Protein AF-A0A2H8TXX4-F1 (afdb_monomer_lite)

Sequence (102 aa):
MNVYLKSIPYRLLIGIVIAFIVYFTPYFIDQDGKVSIFYYIIVLSSFLLHQLTMYSMFVAVMAFFARISDPLFGGTNMTLLNTLTNLGGAWANTAALWMTDF

pLDDT: mean 79.2, std 7.47, range [53.12, 90.94]

Secondary structure (DSSP, 8-state):
-HHHHHHHHHHHHHHHHHHHHHHHGGGS--TT----HHHHHHHHHHHHHHHHHHHHHHHHHHHHHHHHS-TTSHHHHHHHHHHHHHHHHHHHHHHHHHHHT-

Structure (mmCIF, N/CA/C/O backbone):
data_AF-A0A2H8TXX4-F1
#
_entry.id   AF-A0A2H8TXX4-F1
#
loop_
_atom_site.group_PDB
_atom_site.id
_atom_site.type_symbol
_atom_site.label_atom_id
_atom_site.label_alt_id
_atom_site.label_comp_id
_atom_site.label_asym_id
_atom_site.label_entity_id
_atom_site.label_seq_id
_atom_site.pdbx_PDB_ins_code
_atom_site.Cartn_x
_atom_site.Cartn_y
_atom_site.Cartn_z
_atom_site.occupancy
_atom_site.B_iso_or_equiv
_atom_site.auth_seq_id
_atom_site.auth_comp_id
_atom_site.auth_asym_id
_atom_site.auth_atom_id
_atom_site.pdbx_PDB_model_num
ATOM 1 N N . MET A 1 1 ? 2.747 -6.521 -14.081 1.00 61.97 1 MET A N 1
ATOM 2 C CA . MET A 1 1 ? 1.632 -5.577 -14.323 1.00 61.97 1 MET A CA 1
ATOM 3 C C . MET A 1 1 ? 0.252 -6.189 -14.071 1.00 61.97 1 MET A C 1
ATOM 5 O O . MET A 1 1 ? -0.425 -5.689 -13.191 1.00 61.97 1 MET A O 1
ATOM 9 N N . ASN A 1 2 ? -0.153 -7.290 -14.728 1.00 67.25 2 ASN A N 1
ATOM 10 C CA . ASN A 1 2 ? -1.458 -7.935 -14.451 1.00 67.25 2 ASN A CA 1
ATOM 11 C C . ASN A 1 2 ? -1.650 -8.335 -12.974 1.00 67.25 2 ASN A C 1
ATOM 13 O O . ASN A 1 2 ? -2.707 -8.096 -12.405 1.00 67.25 2 ASN A O 1
ATOM 17 N N . VAL A 1 3 ? -0.605 -8.869 -12.330 1.00 66.19 3 VAL A N 1
ATOM 18 C CA . VAL A 1 3 ? -0.622 -9.190 -10.889 1.00 66.19 3 VAL A CA 1
ATOM 19 C C . VAL A 1 3 ? -0.779 -7.929 -10.033 1.00 66.19 3 VAL A C 1
ATOM 21 O O . VAL A 1 3 ? -1.571 -7.915 -9.105 1.00 66.19 3 VAL A O 1
ATOM 24 N N . TYR A 1 4 ? -0.091 -6.842 -10.388 1.00 68.62 4 TYR A N 1
ATOM 25 C CA . TYR A 1 4 ? -0.176 -5.570 -9.668 1.00 68.62 4 TYR A CA 1
ATOM 26 C C . TYR A 1 4 ? -1.580 -4.957 -9.762 1.00 68.62 4 TYR A C 1
ATOM 28 O O . TYR A 1 4 ? -2.179 -4.648 -8.738 1.00 68.62 4 TYR A O 1
ATOM 36 N N . LEU A 1 5 ? -2.136 -4.862 -10.976 1.00 70.62 5 LEU A N 1
ATOM 37 C CA . LEU A 1 5 ? -3.486 -4.339 -11.213 1.00 70.62 5 LEU A CA 1
ATOM 38 C C . LEU A 1 5 ? -4.560 -5.190 -10.532 1.00 70.62 5 LEU A C 1
ATOM 40 O O . LEU A 1 5 ? -5.504 -4.642 -9.973 1.00 70.62 5 LEU A O 1
ATOM 44 N N . LYS A 1 6 ? -4.398 -6.518 -10.524 1.00 73.19 6 LYS A N 1
ATOM 45 C CA . LYS A 1 6 ? -5.322 -7.426 -9.838 1.00 73.19 6 LYS A CA 1
ATOM 46 C C . LYS A 1 6 ? -5.197 -7.340 -8.315 1.00 73.19 6 LYS A C 1
ATOM 48 O O . LYS A 1 6 ? -6.200 -7.527 -7.642 1.00 73.19 6 LYS A O 1
ATOM 53 N N . SER A 1 7 ? -4.030 -6.994 -7.769 1.00 70.62 7 SER A N 1
ATOM 54 C CA . SER A 1 7 ? -3.837 -6.800 -6.323 1.00 70.62 7 SER A CA 1
ATOM 55 C C . SER A 1 7 ? -4.364 -5.460 -5.789 1.00 70.62 7 SER A C 1
ATOM 57 O O . SER A 1 7 ? -4.669 -5.377 -4.603 1.00 70.62 7 SER A O 1
ATOM 59 N N . ILE A 1 8 ? -4.534 -4.425 -6.626 1.00 75.50 8 ILE A N 1
ATOM 60 C CA . ILE A 1 8 ? -5.125 -3.129 -6.218 1.00 75.50 8 ILE A CA 1
ATOM 61 C C . ILE A 1 8 ? -6.528 -3.280 -5.592 1.00 75.50 8 ILE A C 1
ATOM 63 O O . ILE A 1 8 ? -6.718 -2.792 -4.475 1.00 75.50 8 ILE A O 1
ATOM 67 N N . PRO A 1 9 ? -7.515 -3.945 -6.231 1.00 75.44 9 PRO A N 1
ATOM 68 C CA . PRO A 1 9 ? -8.843 -4.097 -5.640 1.00 75.44 9 PRO A CA 1
ATOM 69 C C . PRO A 1 9 ? -8.816 -4.953 -4.369 1.00 75.44 9 PRO A C 1
ATOM 71 O O . PRO A 1 9 ? -9.520 -4.634 -3.417 1.00 75.44 9 PRO A O 1
ATOM 74 N N . TYR A 1 10 ? -7.960 -5.980 -4.299 1.00 75.19 10 TYR A N 1
ATOM 75 C CA . TYR A 1 10 ? -7.786 -6.774 -3.076 1.00 75.19 10 TYR A CA 1
ATOM 76 C C . TYR A 1 10 ? -7.233 -5.936 -1.922 1.00 75.19 10 TYR A C 1
ATOM 78 O O . TYR A 1 10 ? -7.728 -6.036 -0.803 1.00 75.19 10 TYR A O 1
ATOM 86 N N . ARG A 1 11 ? -6.262 -5.058 -2.192 1.00 75.38 11 ARG A N 1
ATOM 87 C CA . ARG A 1 11 ? -5.720 -4.129 -1.195 1.00 75.38 11 ARG A CA 1
ATOM 88 C C . ARG A 1 11 ? -6.789 -3.175 -0.669 1.00 75.38 11 ARG A C 1
ATOM 90 O O . ARG A 1 11 ? -6.878 -2.977 0.539 1.00 75.38 11 ARG A O 1
ATOM 97 N N . LEU A 1 12 ? -7.595 -2.598 -1.561 1.00 79.25 12 LEU A N 1
ATOM 98 C CA . LEU A 1 12 ? -8.685 -1.694 -1.182 1.00 79.25 12 LEU A CA 1
ATOM 99 C C . LEU A 1 12 ? -9.748 -2.415 -0.345 1.00 79.25 12 LEU A C 1
ATOM 101 O O . LEU A 1 12 ? -10.150 -1.899 0.694 1.00 79.25 12 LEU A O 1
ATOM 105 N N . LEU A 1 13 ? -10.148 -3.626 -0.741 1.00 82.06 13 LEU A N 1
ATOM 106 C CA . LEU A 1 13 ? -11.118 -4.428 0.009 1.00 82.06 13 LEU A CA 1
ATOM 107 C C . LEU A 1 13 ? -10.602 -4.814 1.400 1.00 82.06 13 LEU A C 1
ATOM 109 O O . LEU A 1 13 ? -11.323 -4.644 2.379 1.00 82.06 13 LEU A O 1
ATOM 113 N N . ILE A 1 14 ? -9.351 -5.273 1.511 1.00 79.25 14 ILE A N 1
ATOM 114 C CA . ILE A 1 14 ? -8.739 -5.606 2.808 1.00 79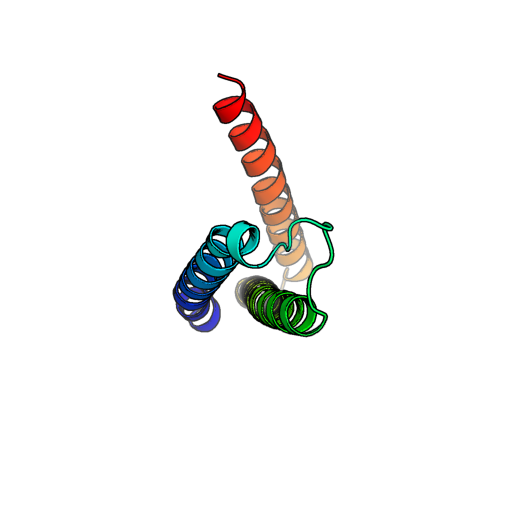.25 14 ILE A CA 1
ATOM 115 C C . ILE A 1 14 ? -8.643 -4.357 3.695 1.00 79.25 14 ILE A C 1
ATOM 117 O O . ILE A 1 14 ? -8.918 -4.437 4.890 1.00 79.25 14 ILE A O 1
ATOM 121 N N . GLY A 1 15 ? -8.321 -3.195 3.119 1.00 79.06 15 GLY A N 1
ATOM 122 C CA . GLY A 1 15 ? -8.319 -1.921 3.841 1.00 79.06 15 GLY A CA 1
ATOM 123 C C . GLY A 1 15 ? -9.693 -1.554 4.410 1.00 79.06 15 GLY A C 1
ATOM 124 O O . GLY A 1 15 ? -9.782 -1.160 5.570 1.00 79.06 15 GLY A O 1
ATOM 125 N N . ILE A 1 16 ? -10.769 -1.747 3.639 1.00 83.50 16 ILE A N 1
ATOM 126 C CA . ILE A 1 16 ? -12.149 -1.517 4.101 1.00 83.50 16 ILE A CA 1
ATOM 127 C C . ILE A 1 16 ? -12.514 -2.483 5.236 1.00 83.50 16 ILE A C 1
ATOM 129 O O . ILE A 1 16 ? -13.091 -2.060 6.237 1.00 83.50 16 ILE A O 1
ATOM 133 N N . VAL A 1 17 ? -12.146 -3.762 5.119 1.00 81.50 17 VAL A N 1
ATOM 134 C CA . VAL A 1 17 ? -12.384 -4.764 6.174 1.00 81.50 17 VAL A CA 1
ATOM 135 C C . VAL A 1 17 ? -11.656 -4.383 7.465 1.00 81.50 17 VAL A C 1
ATOM 137 O O . VAL A 1 17 ? -12.255 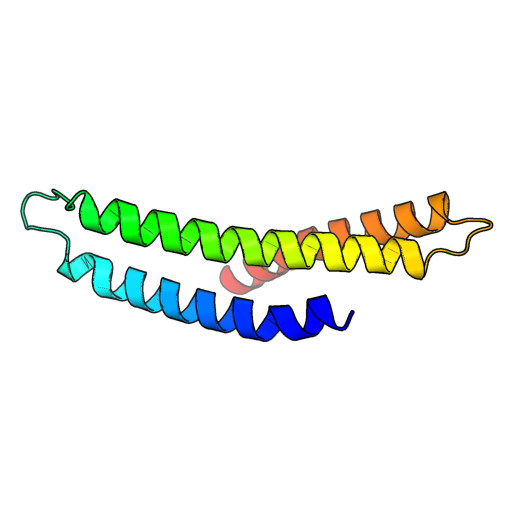-4.420 8.537 1.00 81.50 17 VAL A O 1
ATOM 140 N N . ILE A 1 18 ? -10.397 -3.946 7.372 1.00 80.50 18 ILE A N 1
ATOM 141 C CA . ILE A 1 18 ? -9.629 -3.469 8.530 1.00 80.50 18 ILE A CA 1
ATOM 142 C C . ILE A 1 18 ? -10.264 -2.212 9.130 1.00 80.50 18 ILE A C 1
ATOM 144 O O . ILE A 1 18 ? -10.400 -2.137 10.347 1.00 80.50 18 ILE A O 1
ATOM 148 N N . ALA A 1 19 ? -10.704 -1.254 8.311 1.00 81.69 19 ALA A N 1
ATOM 149 C CA . ALA A 1 19 ? -11.377 -0.048 8.794 1.00 81.69 1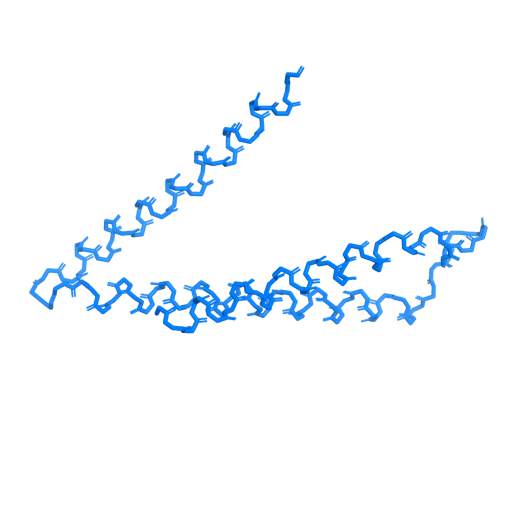9 ALA A CA 1
ATOM 150 C C . ALA A 1 19 ? -12.670 -0.376 9.561 1.00 81.69 19 ALA A C 1
ATOM 152 O O . ALA A 1 19 ? -12.925 0.207 10.613 1.00 81.69 19 ALA A O 1
ATOM 153 N N . PHE A 1 20 ? -13.444 -1.357 9.090 1.00 82.50 20 PHE A N 1
ATOM 154 C CA . PHE A 1 20 ? -14.619 -1.856 9.806 1.00 82.50 20 PHE A CA 1
ATOM 155 C C . PHE A 1 20 ? -14.252 -2.518 11.140 1.00 82.50 20 PHE A C 1
ATOM 157 O O . PHE A 1 20 ? -14.887 -2.237 12.153 1.00 82.50 20 PHE A O 1
ATOM 164 N N . ILE A 1 21 ? -13.208 -3.352 11.174 1.00 78.56 21 ILE A N 1
ATOM 165 C CA . ILE A 1 21 ? -12.716 -3.968 12.419 1.00 78.56 21 ILE A CA 1
ATOM 166 C C . ILE A 1 21 ? -12.274 -2.886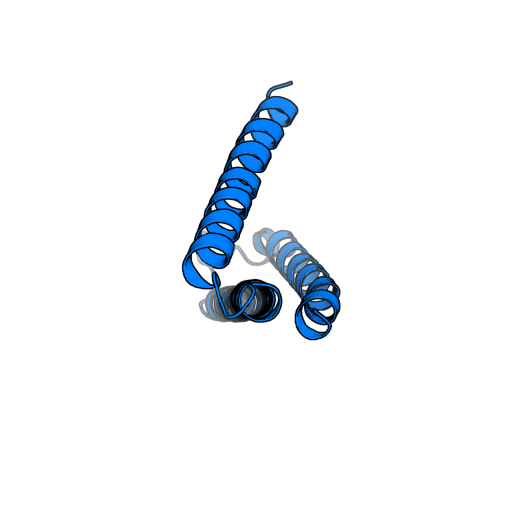 13.420 1.00 78.56 21 ILE A C 1
ATOM 168 O O . ILE A 1 21 ? -12.621 -2.949 14.600 1.00 78.56 21 ILE A O 1
ATOM 172 N N . VAL A 1 22 ? -11.572 -1.852 12.946 1.00 77.56 22 VAL A N 1
ATOM 173 C CA . VAL A 1 22 ? -11.151 -0.711 13.772 1.00 77.56 22 VAL A CA 1
ATOM 174 C C . VAL A 1 22 ? -12.358 0.074 14.298 1.00 77.56 22 VAL A C 1
ATOM 176 O O . VAL A 1 22 ? -12.410 0.408 15.479 1.00 77.56 22 VAL A O 1
ATOM 179 N N . TYR A 1 23 ? -13.375 0.305 13.467 1.00 79.38 23 TYR A N 1
ATOM 180 C CA . TYR A 1 23 ? -14.609 0.977 13.884 1.00 79.38 23 TYR A CA 1
ATOM 181 C C . TYR A 1 23 ? -15.358 0.218 14.990 1.00 79.38 23 TYR A C 1
ATOM 183 O O . TYR A 1 23 ? -15.905 0.833 15.902 1.00 79.38 23 TYR A O 1
ATOM 191 N N . PHE A 1 24 ? -15.345 -1.117 14.952 1.00 73.25 24 PHE A N 1
ATOM 192 C CA . PHE A 1 24 ? -15.955 -1.946 15.993 1.00 73.25 24 PHE A CA 1
ATOM 193 C C . PHE A 1 24 ? -15.059 -2.166 17.223 1.00 73.25 24 PHE A C 1
ATOM 195 O O . PHE A 1 24 ? -15.556 -2.619 18.251 1.00 73.25 24 PHE A O 1
ATOM 202 N N . THR A 1 25 ? -13.774 -1.797 17.175 1.00 76.12 25 THR A N 1
ATOM 203 C CA . THR A 1 25 ? -12.832 -1.908 18.310 1.00 76.12 25 THR A CA 1
ATOM 204 C C . THR A 1 25 ? -13.362 -1.333 19.630 1.00 76.12 25 THR A C 1
ATOM 206 O O . THR A 1 25 ? -13.276 -2.040 20.634 1.00 76.12 25 THR A O 1
ATOM 209 N N . PRO A 1 26 ? -13.926 -0.106 19.689 1.00 70.06 26 PRO A N 1
ATOM 210 C CA . PRO A 1 26 ? -14.426 0.458 20.945 1.00 70.06 26 PRO A CA 1
ATOM 211 C C . PRO A 1 26 ? -15.578 -0.340 21.569 1.00 70.06 26 PRO A C 1
ATOM 213 O O . PRO A 1 26 ? -15.760 -0.267 22.777 1.00 70.06 26 PRO A O 1
ATOM 216 N N . TYR A 1 27 ? -16.323 -1.135 20.791 1.00 67.25 27 TYR A N 1
ATOM 217 C CA . TYR A 1 27 ? -17.391 -1.995 21.317 1.00 67.25 27 TYR A CA 1
ATOM 218 C C . TYR A 1 27 ? -16.870 -3.278 21.978 1.00 67.25 27 TYR A C 1
ATOM 220 O O . TYR A 1 27 ? -17.589 -3.901 22.752 1.00 67.25 27 TYR A O 1
ATOM 228 N N . PHE A 1 28 ? -15.632 -3.677 21.677 1.00 63.25 28 PHE A N 1
ATOM 229 C CA . PHE A 1 28 ? -14.976 -4.857 22.252 1.00 63.25 28 PHE A CA 1
ATOM 230 C C . PHE A 1 28 ? -14.022 -4.516 23.405 1.00 63.25 28 PHE A C 1
ATOM 232 O O . PHE A 1 28 ? -13.409 -5.417 23.982 1.00 63.25 28 PHE A O 1
ATOM 239 N N . ILE A 1 29 ? -13.884 -3.229 23.736 1.00 67.50 29 ILE A N 1
ATOM 240 C CA . ILE A 1 29 ? -13.160 -2.761 24.915 1.00 67.50 29 ILE A CA 1
ATOM 241 C C . ILE A 1 29 ? -14.125 -2.799 26.098 1.00 67.50 29 ILE A C 1
ATOM 243 O O . ILE A 1 29 ? -15.090 -2.041 26.160 1.00 67.50 29 ILE A O 1
ATOM 247 N N . ASP A 1 30 ? -13.862 -3.717 27.024 1.00 63.25 30 ASP A N 1
ATOM 248 C CA . ASP A 1 30 ? -14.576 -3.795 28.294 1.00 63.25 30 ASP A CA 1
ATOM 249 C C . ASP A 1 30 ? -14.240 -2.576 29.177 1.00 63.25 30 ASP A C 1
ATOM 251 O O . ASP A 1 30 ? -13.192 -1.947 28.992 1.00 63.25 30 ASP A O 1
ATOM 255 N N . GLN A 1 31 ? -15.086 -2.240 30.158 1.00 58.84 31 GLN A N 1
ATOM 256 C CA . GLN A 1 31 ? -14.901 -1.033 30.994 1.00 58.84 31 GLN A CA 1
ATOM 257 C C . GLN A 1 31 ? -13.595 -1.039 31.822 1.00 58.84 31 GLN A C 1
ATOM 259 O O . GLN A 1 31 ? -13.122 0.017 32.232 1.00 58.84 31 GLN A O 1
ATOM 264 N N . ASP A 1 32 ? -12.973 -2.211 31.992 1.00 60.69 32 ASP A N 1
ATOM 265 C CA . ASP A 1 32 ? -11.664 -2.417 32.633 1.00 60.69 32 ASP A CA 1
ATOM 266 C C . ASP A 1 32 ? -10.456 -2.265 31.677 1.00 60.69 32 ASP A C 1
ATOM 268 O O . ASP A 1 32 ? -9.311 -2.511 32.067 1.00 60.69 32 ASP A O 1
ATOM 272 N N . GLY A 1 33 ? -10.675 -1.929 30.399 1.00 65.00 33 GLY A N 1
ATOM 273 C CA . GLY A 1 33 ? -9.610 -1.801 29.393 1.00 65.00 33 GLY A CA 1
ATOM 274 C C . GLY A 1 33 ? -8.971 -3.133 28.969 1.00 65.00 33 GLY A C 1
ATOM 275 O O . GLY A 1 33 ? -7.974 -3.148 28.242 1.00 65.00 33 GLY A O 1
ATOM 276 N N . LYS A 1 34 ? -9.528 -4.270 29.406 1.00 65.12 34 LYS A N 1
ATOM 277 C CA . LYS A 1 34 ? -9.048 -5.610 29.048 1.00 65.12 34 LYS A CA 1
ATOM 278 C C . LYS A 1 34 ? -9.645 -6.045 27.716 1.00 65.12 34 LYS A C 1
ATOM 280 O O . LYS A 1 34 ? -10.817 -6.384 27.614 1.00 65.12 34 LYS A O 1
ATOM 285 N N . VAL A 1 35 ? -8.802 -6.069 26.692 1.00 70.56 35 VAL A N 1
ATOM 286 C CA . VAL A 1 35 ? -9.148 -6.575 25.362 1.00 70.56 35 VAL A CA 1
ATOM 287 C C . VAL A 1 35 ? -8.941 -8.090 25.324 1.00 70.56 35 VAL A C 1
ATOM 289 O O . VAL A 1 35 ? -7.884 -8.589 25.715 1.00 70.56 35 VAL A O 1
ATOM 292 N N . SER A 1 36 ? -9.940 -8.834 24.846 1.00 76.62 36 SER A N 1
ATOM 293 C CA . SER A 1 36 ? -9.862 -10.295 24.722 1.00 76.62 36 SER A CA 1
ATOM 294 C C . SER A 1 36 ? -8.735 -10.729 23.774 1.00 76.62 36 SER A C 1
ATOM 296 O O . SER A 1 36 ? -8.557 -10.155 22.698 1.00 76.62 36 SER A O 1
ATOM 298 N N . ILE A 1 37 ? -8.004 -11.795 24.126 1.00 77.94 37 ILE A N 1
ATOM 299 C CA . ILE A 1 37 ? -6.916 -12.356 23.300 1.00 77.94 37 ILE A CA 1
ATOM 300 C C . ILE A 1 37 ? -7.396 -12.739 21.888 1.00 77.94 37 ILE A C 1
ATOM 302 O O . ILE A 1 37 ? -6.654 -12.618 20.915 1.00 77.94 37 ILE A O 1
ATOM 306 N N . PHE A 1 38 ? -8.666 -13.132 21.759 1.00 78.25 38 PHE A N 1
ATOM 307 C CA . PHE A 1 38 ? -9.294 -13.453 20.478 1.00 78.25 38 PHE A CA 1
ATOM 308 C C . PHE A 1 38 ? -9.335 -12.246 19.533 1.00 78.25 38 PHE A C 1
ATOM 310 O O . PHE A 1 38 ? -9.091 -12.397 18.338 1.00 78.25 38 PHE A O 1
ATOM 317 N N . TYR A 1 39 ? -9.573 -11.045 20.065 1.00 80.00 39 TYR A N 1
ATOM 318 C CA . TYR A 1 39 ? -9.583 -9.814 19.277 1.00 80.00 39 TYR A CA 1
ATOM 319 C C . TYR A 1 39 ? -8.187 -9.493 18.724 1.00 80.00 39 TYR A C 1
ATOM 321 O O . TYR A 1 39 ? -8.039 -9.193 17.539 1.00 80.00 39 TYR A O 1
ATOM 329 N N . TYR A 1 40 ? -7.144 -9.662 19.543 1.00 80.31 40 TYR A N 1
ATOM 330 C CA . TYR A 1 40 ? -5.757 -9.500 19.101 1.00 80.31 40 TYR A CA 1
ATOM 331 C C . TYR A 1 40 ? -5.389 -10.444 17.953 1.00 80.31 40 TYR A C 1
ATOM 333 O O . TYR A 1 40 ? -4.756 -10.013 16.991 1.00 80.31 40 TYR A O 1
ATOM 341 N N . ILE A 1 41 ? -5.812 -11.709 18.011 1.00 84.56 41 ILE A N 1
ATOM 342 C CA . ILE A 1 41 ? -5.547 -12.690 16.946 1.00 84.56 41 ILE A CA 1
ATOM 343 C C . ILE A 1 41 ? -6.242 -12.284 15.632 1.00 84.56 41 ILE A C 1
ATOM 345 O O . ILE A 1 41 ? -5.657 -12.407 14.552 1.00 84.56 41 ILE A O 1
ATOM 349 N N . ILE A 1 42 ? -7.465 -11.751 15.702 1.00 83.56 42 ILE A N 1
ATOM 350 C CA . ILE A 1 42 ? -8.218 -11.276 14.528 1.00 83.56 42 ILE A CA 1
ATOM 351 C C . ILE A 1 42 ? -7.547 -10.050 13.894 1.00 83.56 42 ILE A C 1
ATOM 353 O O . ILE A 1 42 ? -7.355 -10.006 12.676 1.00 83.56 42 ILE A O 1
ATOM 357 N N . VAL A 1 43 ? -7.141 -9.071 14.705 1.00 83.75 43 VAL A N 1
ATOM 358 C CA . VAL A 1 43 ? -6.437 -7.879 14.209 1.00 83.75 43 VAL A CA 1
ATOM 359 C C . VAL A 1 43 ? -5.086 -8.264 13.611 1.00 83.75 43 VAL A C 1
ATOM 361 O O . VAL A 1 43 ? -4.759 -7.836 12.504 1.00 83.75 43 VAL A O 1
ATOM 364 N N . LEU A 1 44 ? -4.326 -9.123 14.295 1.00 86.19 44 LEU A N 1
ATOM 365 C CA . LEU A 1 44 ? -3.021 -9.581 13.829 1.00 86.19 44 LEU A CA 1
ATOM 366 C C . LEU A 1 44 ? -3.132 -10.341 12.502 1.00 86.19 44 LEU A C 1
ATOM 368 O O . LEU A 1 44 ? -2.389 -10.053 11.568 1.00 86.19 44 LEU A O 1
ATOM 372 N N . SER A 1 45 ? -4.075 -11.278 12.382 1.00 85.38 45 SER A N 1
ATOM 373 C CA . SER A 1 45 ? -4.287 -12.023 11.132 1.00 85.38 45 SER A CA 1
ATOM 374 C C . SER A 1 45 ? -4.705 -11.112 9.973 1.00 85.38 45 SER A C 1
ATOM 376 O O . SER A 1 45 ? -4.172 -11.239 8.870 1.00 85.38 45 SER A O 1
ATOM 378 N N . SER A 1 46 ? -5.577 -10.134 10.226 1.00 84.06 46 SER A N 1
ATOM 379 C CA . SER A 1 46 ? -5.974 -9.134 9.225 1.00 84.06 46 SER A CA 1
ATOM 380 C C . SER A 1 46 ? -4.789 -8.265 8.790 1.00 84.06 46 SER A C 1
ATOM 382 O O . SER A 1 46 ? -4.599 -8.017 7.596 1.00 84.06 46 SER A O 1
ATOM 384 N N . PHE A 1 47 ? -3.942 -7.861 9.740 1.00 84.88 47 PHE A N 1
ATOM 385 C CA . PHE A 1 47 ? -2.716 -7.118 9.462 1.00 84.88 47 PHE A CA 1
ATOM 386 C C . PHE A 1 47 ? -1.733 -7.932 8.611 1.00 84.88 47 PHE A C 1
ATOM 388 O O . PHE A 1 47 ? -1.180 -7.407 7.644 1.00 84.88 47 PHE A O 1
ATOM 395 N N . LEU A 1 48 ? -1.567 -9.227 8.897 1.00 88.19 48 LEU A N 1
ATOM 396 C CA . LEU A 1 48 ? -0.732 -10.120 8.089 1.00 88.19 48 LEU A CA 1
ATOM 397 C C . LEU A 1 48 ? -1.238 -10.218 6.642 1.00 88.19 48 LEU A C 1
ATOM 399 O O . LEU A 1 48 ? -0.442 -10.103 5.712 1.00 88.19 48 LEU A O 1
ATOM 403 N N . LEU A 1 49 ? -2.549 -10.374 6.431 1.00 83.69 49 LEU A N 1
ATOM 404 C CA . LEU A 1 49 ? -3.145 -10.426 5.086 1.00 83.69 49 LEU A CA 1
ATOM 405 C C . LEU A 1 49 ? -2.944 -9.120 4.306 1.00 83.69 49 LEU A C 1
ATOM 407 O O . LEU A 1 49 ? -2.611 -9.135 3.114 1.00 83.69 49 LEU A O 1
ATOM 411 N N . HIS A 1 50 ? -3.099 -7.983 4.981 1.00 83.88 50 HIS A N 1
ATOM 412 C CA . HIS A 1 50 ? -2.799 -6.680 4.397 1.00 83.88 50 HIS A CA 1
ATOM 413 C C . HIS A 1 50 ? -1.322 -6.570 4.005 1.00 83.88 50 HIS A C 1
ATOM 415 O O . HIS A 1 50 ? -0.998 -6.185 2.877 1.00 83.88 50 HIS A O 1
ATOM 421 N N . GLN A 1 51 ? -0.425 -6.983 4.899 1.00 82.00 51 GLN A N 1
ATOM 422 C CA . GLN A 1 51 ? 1.012 -6.932 4.673 1.00 82.00 51 GLN A CA 1
ATOM 423 C C . GLN A 1 51 ? 1.449 -7.837 3.508 1.00 82.00 51 GLN A C 1
ATOM 425 O O . GLN A 1 51 ? 2.254 -7.424 2.671 1.00 82.00 51 GLN A O 1
ATOM 430 N N . LEU A 1 52 ? 0.868 -9.033 3.386 1.00 85.06 52 LEU A N 1
ATOM 431 C CA . LEU A 1 52 ? 1.087 -9.934 2.249 1.00 85.06 52 LEU A CA 1
ATOM 432 C C . LEU A 1 52 ? 0.702 -9.280 0.918 1.00 85.06 52 LEU A C 1
ATOM 434 O O . LEU A 1 52 ? 1.440 -9.380 -0.065 1.00 85.06 52 LEU A O 1
ATOM 438 N N . THR A 1 53 ? -0.425 -8.568 0.890 1.00 81.50 53 THR A N 1
ATOM 439 C CA . THR A 1 53 ? -0.881 -7.857 -0.312 1.00 81.50 53 THR A CA 1
ATOM 440 C C . THR A 1 53 ? 0.090 -6.737 -0.689 1.00 81.50 53 THR A C 1
ATOM 442 O O . THR A 1 53 ? 0.466 -6.615 -1.857 1.00 81.50 53 THR A O 1
ATOM 445 N N . MET A 1 54 ? 0.569 -5.967 0.294 1.00 79.69 54 MET A N 1
ATOM 446 C CA . MET A 1 54 ? 1.563 -4.910 0.076 1.00 79.69 54 MET A CA 1
ATOM 447 C C . MET A 1 54 ? 2.887 -5.459 -0.467 1.00 79.69 54 MET A C 1
ATOM 449 O O . MET A 1 54 ? 3.405 -4.945 -1.463 1.00 79.69 54 MET A O 1
ATOM 453 N N . TYR A 1 55 ? 3.408 -6.540 0.118 1.00 83.81 55 TYR A N 1
ATOM 454 C CA . TYR A 1 55 ? 4.635 -7.172 -0.372 1.00 83.81 55 TYR A CA 1
ATOM 455 C C . TYR A 1 55 ? 4.470 -7.764 -1.774 1.00 83.81 55 TYR A C 1
ATOM 457 O O . TYR A 1 55 ? 5.356 -7.603 -2.614 1.00 83.81 55 TYR A O 1
ATOM 465 N N . SER A 1 56 ? 3.326 -8.386 -2.070 1.00 82.81 56 SER A N 1
ATOM 466 C CA . SER A 1 56 ? 3.023 -8.891 -3.414 1.00 82.81 56 SER A CA 1
ATOM 467 C C . SER A 1 56 ? 3.057 -7.773 -4.463 1.00 82.81 56 SER A C 1
ATOM 469 O O . SER A 1 56 ? 3.647 -7.933 -5.535 1.00 82.81 56 SER A O 1
ATOM 471 N N . MET A 1 57 ? 2.491 -6.606 -4.141 1.00 80.94 57 MET A N 1
ATOM 472 C CA . MET A 1 57 ? 2.532 -5.435 -5.019 1.00 80.94 57 MET A CA 1
ATOM 473 C C . MET A 1 57 ? 3.956 -4.906 -5.208 1.00 80.94 57 MET A C 1
ATOM 475 O O . MET A 1 57 ? 4.335 -4.598 -6.338 1.00 80.94 57 MET A O 1
ATOM 479 N N . PHE A 1 58 ? 4.756 -4.850 -4.140 1.00 82.12 58 PHE A N 1
ATOM 480 C CA . PHE A 1 58 ? 6.156 -4.428 -4.213 1.00 82.12 58 PHE A CA 1
ATOM 481 C C . PHE A 1 58 ? 6.976 -5.332 -5.143 1.00 82.12 58 PHE A C 1
ATOM 483 O O . PHE A 1 58 ? 7.627 -4.849 -6.071 1.00 82.12 58 PHE A O 1
ATOM 490 N N . VAL A 1 59 ? 6.873 -6.652 -4.972 1.00 83.50 59 VAL A N 1
ATOM 491 C CA . VAL A 1 59 ? 7.571 -7.624 -5.828 1.00 83.50 59 VAL A CA 1
ATOM 492 C C . VAL A 1 59 ? 7.094 -7.527 -7.281 1.00 83.50 59 VAL A C 1
ATOM 494 O O . VAL A 1 59 ? 7.908 -7.591 -8.202 1.00 83.50 59 VAL A O 1
ATOM 497 N N . ALA A 1 60 ? 5.797 -7.308 -7.516 1.00 82.62 60 ALA A N 1
ATOM 498 C CA . ALA A 1 60 ? 5.254 -7.157 -8.866 1.00 82.62 60 ALA A CA 1
ATOM 499 C C . ALA A 1 60 ? 5.777 -5.906 -9.602 1.00 82.62 60 ALA A C 1
ATOM 501 O O . ALA A 1 60 ? 5.916 -5.948 -10.830 1.00 82.62 60 ALA A O 1
ATOM 502 N N . VAL A 1 61 ? 6.062 -4.815 -8.881 1.00 81.94 61 VAL A N 1
ATOM 503 C CA . VAL A 1 61 ? 6.696 -3.601 -9.428 1.00 81.94 61 VAL A CA 1
ATOM 504 C C . VAL A 1 61 ? 8.170 -3.855 -9.733 1.00 81.94 61 VAL A C 1
ATOM 506 O O . VAL A 1 61 ? 8.615 -3.570 -10.842 1.00 81.94 61 VAL A O 1
ATOM 509 N N . MET A 1 62 ? 8.904 -4.484 -8.814 1.00 82.69 62 MET A N 1
ATOM 510 C CA . MET A 1 62 ? 10.319 -4.818 -9.025 1.00 82.69 62 MET A CA 1
ATOM 511 C C . MET A 1 62 ? 10.517 -5.767 -10.215 1.00 82.69 62 MET A C 1
ATOM 513 O O . MET A 1 62 ? 11.397 -5.556 -11.048 1.00 82.69 62 MET A O 1
ATOM 517 N N . ALA A 1 63 ? 9.634 -6.756 -10.372 1.00 83.19 63 ALA A N 1
ATOM 518 C CA . ALA A 1 63 ? 9.623 -7.636 -11.539 1.00 83.19 63 ALA A CA 1
ATOM 519 C C . ALA A 1 63 ? 9.296 -6.888 -12.845 1.00 83.19 63 ALA A C 1
ATOM 521 O O . ALA A 1 63 ? 9.768 -7.268 -13.916 1.00 83.19 63 ALA A O 1
ATOM 522 N N . PHE A 1 64 ? 8.491 -5.823 -12.785 1.00 81.25 64 PHE A N 1
ATOM 523 C CA . PHE A 1 64 ? 8.224 -4.977 -13.947 1.00 81.25 64 PHE A CA 1
ATOM 524 C C . PHE A 1 64 ? 9.440 -4.120 -14.313 1.00 81.25 64 PHE A C 1
ATOM 526 O O . PHE A 1 64 ? 9.793 -4.068 -15.489 1.00 81.25 64 PHE A O 1
ATOM 533 N N . PHE A 1 65 ? 10.116 -3.527 -13.327 1.00 81.94 65 PHE A N 1
ATOM 534 C CA . PHE A 1 65 ? 11.359 -2.783 -13.545 1.00 81.94 65 PHE A CA 1
ATOM 535 C C . PHE A 1 65 ? 12.437 -3.657 -14.167 1.00 81.94 65 PHE A C 1
ATOM 537 O O . PHE A 1 65 ? 13.039 -3.250 -15.153 1.00 81.94 65 PHE A O 1
ATOM 544 N N . ALA A 1 66 ? 12.611 -4.887 -13.684 1.00 81.81 66 ALA A N 1
ATOM 545 C CA . ALA A 1 66 ? 13.530 -5.842 -14.296 1.00 81.81 66 ALA A CA 1
ATOM 546 C C . ALA A 1 66 ? 13.155 -6.182 -15.751 1.00 81.81 66 ALA A C 1
ATOM 548 O O . ALA A 1 66 ? 14.034 -6.343 -16.588 1.00 81.81 66 ALA A O 1
ATOM 549 N N . ARG A 1 67 ? 11.856 -6.271 -16.071 1.00 80.81 67 ARG A N 1
ATOM 550 C CA . ARG A 1 67 ? 11.382 -6.647 -17.414 1.00 80.81 67 ARG A CA 1
ATOM 551 C C . ARG A 1 67 ? 11.462 -5.513 -18.438 1.00 80.81 67 ARG A C 1
ATOM 553 O O . ARG A 1 67 ? 11.611 -5.798 -19.619 1.00 80.81 67 ARG A O 1
ATOM 560 N N . ILE A 1 68 ? 11.303 -4.262 -18.004 1.00 82.25 68 ILE A N 1
ATOM 561 C CA . ILE A 1 68 ? 11.388 -3.081 -18.879 1.00 82.25 68 ILE A CA 1
ATOM 562 C C . ILE A 1 68 ? 12.810 -2.520 -18.974 1.00 82.25 68 ILE A C 1
ATOM 564 O O . ILE A 1 68 ? 13.092 -1.696 -19.836 1.00 82.25 68 ILE A O 1
ATOM 568 N N . SER A 1 69 ? 13.702 -2.957 -18.085 1.00 79.75 69 SER A N 1
ATOM 569 C CA . SER A 1 69 ? 15.107 -2.576 -18.122 1.00 79.75 69 SER A CA 1
ATOM 570 C C . SER A 1 69 ? 15.804 -3.334 -19.243 1.00 79.75 69 SER A C 1
ATOM 572 O O . SER A 1 69 ? 15.908 -4.558 -19.196 1.00 79.75 69 SER A O 1
ATOM 574 N N . ASP A 1 70 ? 16.286 -2.602 -20.246 1.00 77.56 70 ASP A N 1
ATOM 575 C CA . ASP A 1 70 ? 16.996 -3.194 -21.381 1.00 77.56 70 ASP A CA 1
ATOM 576 C C . ASP A 1 70 ? 18.166 -4.085 -20.938 1.00 77.56 70 ASP A C 1
ATOM 578 O O . ASP A 1 70 ? 18.958 -3.661 -20.096 1.00 77.56 70 ASP A O 1
ATOM 582 N N . PRO A 1 71 ? 18.367 -5.272 -21.536 1.00 69.69 71 PRO A N 1
ATOM 583 C CA . PRO A 1 71 ? 19.414 -6.205 -21.115 1.00 69.69 71 PRO A CA 1
ATOM 584 C C . PRO A 1 71 ? 20.841 -5.653 -21.273 1.00 69.69 71 PRO A C 1
ATOM 586 O O . PRO A 1 71 ? 21.736 -6.093 -20.557 1.00 69.69 71 PRO A O 1
ATOM 589 N N . LEU A 1 72 ? 21.060 -4.667 -22.155 1.00 76.56 72 LEU A N 1
ATOM 590 C CA . LEU A 1 72 ? 22.368 -4.023 -22.347 1.00 76.56 72 LEU A CA 1
ATOM 591 C C . LEU A 1 72 ? 22.726 -3.025 -21.226 1.00 76.56 72 LEU A C 1
ATOM 593 O O . LEU A 1 72 ? 23.897 -2.871 -20.893 1.00 76.56 72 LEU A O 1
ATOM 597 N N . PHE A 1 73 ? 21.726 -2.361 -20.634 1.00 77.38 73 PHE A N 1
ATOM 598 C CA . PHE A 1 73 ? 21.892 -1.327 -19.597 1.00 77.38 73 PHE A CA 1
ATOM 599 C C . PHE A 1 73 ? 20.979 -1.570 -18.385 1.00 77.38 73 PHE A C 1
ATOM 601 O O . PHE A 1 73 ? 20.531 -0.639 -17.710 1.00 77.38 73 PHE A O 1
ATOM 608 N N . GLY A 1 74 ? 20.688 -2.840 -18.098 1.00 76.25 74 GLY A N 1
ATOM 609 C CA . GLY A 1 74 ? 19.620 -3.214 -17.174 1.00 76.25 74 GLY A CA 1
ATOM 610 C C . GLY A 1 74 ? 19.876 -2.760 -15.740 1.00 76.25 74 GLY A C 1
ATOM 611 O O . GLY A 1 74 ? 18.948 -2.358 -15.045 1.00 76.25 74 GLY A O 1
ATOM 612 N N . GLY A 1 75 ? 21.144 -2.739 -15.318 1.00 79.38 75 GLY A N 1
ATOM 613 C CA . GLY A 1 75 ? 21.550 -2.229 -14.006 1.00 79.38 75 GLY A CA 1
ATOM 614 C C . GLY A 1 75 ? 21.301 -0.727 -13.835 1.00 79.38 75 GLY A C 1
ATOM 615 O O . GLY A 1 75 ? 20.793 -0.301 -12.796 1.00 79.38 75 GLY A O 1
ATOM 616 N N . THR A 1 76 ? 21.591 0.079 -14.860 1.00 84.50 76 THR A N 1
ATOM 617 C CA . THR A 1 76 ? 21.380 1.536 -14.828 1.00 84.50 76 THR A CA 1
ATOM 618 C C . THR A 1 76 ? 19.891 1.875 -14.847 1.00 84.50 76 THR A C 1
ATOM 620 O O . THR A 1 76 ? 19.437 2.682 -14.036 1.00 84.50 76 THR A O 1
ATOM 623 N N . ASN A 1 77 ? 19.114 1.202 -15.703 1.00 83.94 77 ASN A N 1
ATOM 624 C CA . ASN A 1 77 ? 17.665 1.397 -15.793 1.00 83.94 77 ASN A CA 1
ATOM 625 C C . ASN A 1 77 ? 16.938 0.944 -14.516 1.00 83.94 77 ASN A C 1
ATOM 627 O O . ASN A 1 77 ? 16.104 1.687 -14.001 1.00 83.94 77 ASN A O 1
ATOM 631 N N . MET A 1 78 ? 17.302 -0.206 -13.934 1.00 83.06 78 MET A N 1
ATOM 632 C CA . MET A 1 78 ? 16.743 -0.643 -12.646 1.00 83.06 78 MET A CA 1
ATOM 633 C C . MET A 1 78 ? 17.077 0.327 -11.511 1.00 83.06 78 MET A C 1
ATOM 635 O O . MET A 1 78 ? 16.217 0.614 -10.680 1.00 83.06 78 MET A O 1
ATOM 639 N N . THR A 1 79 ? 18.304 0.856 -11.475 1.00 87.56 79 THR A N 1
ATOM 640 C CA . THR A 1 79 ? 18.709 1.818 -10.440 1.00 87.56 79 THR A CA 1
ATOM 641 C C . THR A 1 79 ? 17.931 3.123 -10.572 1.00 87.56 79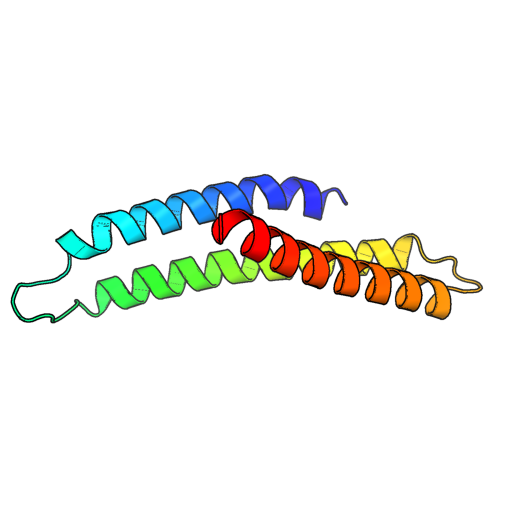 THR A C 1
ATOM 643 O O . THR A 1 79 ? 17.380 3.591 -9.581 1.00 87.56 79 THR A O 1
ATOM 646 N N . LEU A 1 80 ? 17.815 3.667 -11.787 1.00 86.69 80 LEU A N 1
ATOM 647 C CA . LEU A 1 80 ? 17.051 4.887 -12.052 1.00 86.69 80 LEU A CA 1
ATOM 648 C C . LEU A 1 80 ? 15.563 4.718 -11.712 1.00 86.69 80 LEU A C 1
ATOM 650 O O . LEU A 1 80 ? 14.979 5.585 -11.063 1.00 86.69 80 LEU A O 1
ATOM 654 N N . LEU A 1 81 ? 14.954 3.590 -12.088 1.00 85.31 81 LEU A N 1
ATOM 655 C CA . LEU A 1 81 ? 13.564 3.278 -11.739 1.00 85.31 81 LEU A CA 1
ATOM 656 C C . LEU A 1 81 ? 13.371 3.151 -10.220 1.00 85.31 81 LEU A C 1
ATOM 658 O O . LEU A 1 81 ? 12.358 3.609 -9.685 1.00 85.31 81 LEU A O 1
ATOM 662 N N . ASN A 1 82 ? 14.353 2.595 -9.506 1.00 85.00 82 ASN A N 1
ATOM 663 C CA . ASN A 1 82 ? 14.330 2.521 -8.047 1.00 85.00 82 ASN A C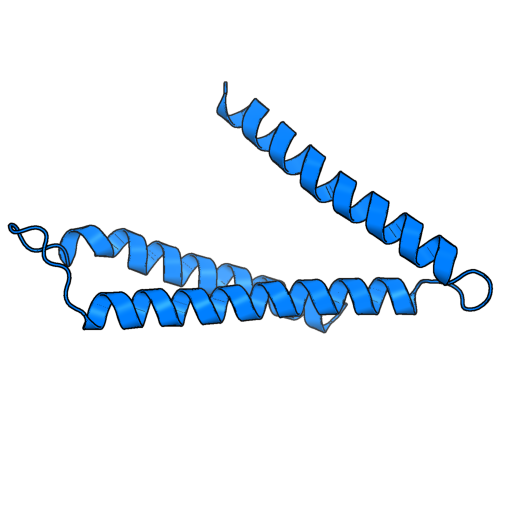A 1
ATOM 664 C C . ASN A 1 82 ? 14.433 3.899 -7.387 1.00 85.00 82 ASN A C 1
ATOM 666 O O . ASN A 1 82 ? 13.657 4.175 -6.469 1.00 85.00 82 ASN A O 1
ATOM 670 N N . THR A 1 83 ? 15.329 4.782 -7.839 1.00 88.25 83 THR A N 1
ATOM 671 C CA . THR A 1 83 ? 15.408 6.141 -7.279 1.00 88.25 83 THR A CA 1
ATOM 672 C C . THR A 1 83 ? 14.169 6.962 -7.623 1.00 88.25 83 THR A C 1
ATOM 674 O O . THR A 1 83 ? 13.651 7.642 -6.738 1.00 88.25 83 THR A O 1
ATOM 677 N N . LEU A 1 84 ? 13.606 6.825 -8.828 1.00 88.00 84 LEU A N 1
ATOM 678 C CA . LEU A 1 84 ? 12.333 7.462 -9.176 1.00 88.00 84 LEU A CA 1
ATOM 679 C C . LEU A 1 84 ? 11.186 6.979 -8.269 1.00 88.00 84 LEU A C 1
ATOM 681 O O . LEU A 1 84 ? 10.370 7.779 -7.819 1.00 88.00 84 LEU A O 1
ATOM 685 N N . THR A 1 85 ? 11.146 5.682 -7.957 1.00 85.50 85 THR A N 1
ATOM 686 C CA . THR A 1 85 ? 10.131 5.088 -7.068 1.00 85.50 85 THR A CA 1
ATOM 687 C C . THR A 1 85 ? 10.282 5.561 -5.624 1.00 85.50 85 THR A C 1
ATOM 689 O O . THR A 1 85 ? 9.287 5.891 -4.980 1.00 85.50 85 THR A O 1
ATOM 692 N N . ASN A 1 86 ? 11.515 5.621 -5.112 1.00 87.44 86 ASN A N 1
ATOM 693 C CA . ASN A 1 86 ? 11.790 6.106 -3.760 1.00 87.44 86 ASN A CA 1
ATOM 694 C C . ASN A 1 86 ? 11.437 7.595 -3.624 1.00 87.44 86 ASN A C 1
ATOM 696 O O . ASN A 1 86 ? 10.705 7.967 -2.706 1.00 87.44 86 ASN A O 1
ATOM 700 N N . LEU A 1 87 ? 11.856 8.414 -4.597 1.00 90.94 87 LEU A N 1
ATOM 701 C CA . LEU A 1 87 ? 11.475 9.822 -4.673 1.00 90.94 87 LEU A CA 1
ATOM 702 C C . LEU A 1 87 ? 9.951 9.952 -4.704 1.00 90.94 87 LEU A C 1
ATOM 704 O O . LEU A 1 87 ? 9.395 10.700 -3.905 1.00 90.94 87 LEU A O 1
ATOM 708 N N . GLY A 1 88 ? 9.301 9.156 -5.562 1.00 86.12 88 GLY A N 1
ATOM 709 C CA . GLY A 1 88 ? 7.854 9.003 -5.701 1.00 86.12 88 GLY A CA 1
ATOM 710 C C . GLY A 1 88 ? 7.103 8.869 -4.375 1.00 86.12 88 GLY A C 1
ATOM 711 O O . GLY A 1 88 ? 6.123 9.568 -4.133 1.00 86.12 88 GLY A O 1
ATOM 712 N N . GLY A 1 89 ? 7.577 7.975 -3.509 1.00 83.75 89 GLY A N 1
ATOM 713 C CA . GLY A 1 89 ? 6.989 7.766 -2.186 1.00 83.75 89 GLY A CA 1
ATOM 714 C C . GLY A 1 89 ? 7.271 8.909 -1.209 1.00 83.75 89 GLY A C 1
ATOM 715 O O . GLY A 1 89 ? 6.378 9.316 -0.468 1.00 83.75 89 GLY A O 1
ATOM 716 N N . ALA A 1 90 ? 8.493 9.447 -1.218 1.00 86.19 90 ALA A N 1
ATOM 717 C CA . ALA A 1 90 ? 8.899 10.503 -0.296 1.00 86.19 90 ALA A CA 1
ATOM 718 C C . ALA A 1 90 ? 8.127 11.813 -0.533 1.00 86.19 90 ALA A C 1
ATOM 720 O O . ALA A 1 90 ? 7.567 12.368 0.413 1.00 86.19 90 ALA A O 1
ATOM 721 N N . TRP A 1 91 ? 8.036 12.279 -1.785 1.00 85.81 91 TRP A N 1
ATOM 722 C CA . TRP A 1 91 ? 7.347 13.539 -2.093 1.00 85.81 91 TRP A CA 1
ATOM 723 C C . TRP A 1 91 ? 5.840 13.447 -1.831 1.00 85.81 91 TRP A C 1
ATOM 725 O O . TRP A 1 91 ? 5.254 14.415 -1.351 1.00 85.81 91 TRP A O 1
ATOM 735 N N . ALA A 1 92 ? 5.220 12.289 -2.091 1.00 83.75 92 ALA A N 1
ATOM 736 C CA . ALA A 1 92 ? 3.796 12.074 -1.845 1.00 83.75 92 ALA A CA 1
ATOM 737 C C . ALA A 1 92 ? 3.456 12.161 -0.349 1.00 83.75 92 ALA A C 1
ATOM 739 O O . ALA A 1 92 ? 2.457 12.779 0.011 1.00 83.75 92 ALA A O 1
ATOM 740 N N . ASN A 1 93 ? 4.308 11.614 0.527 1.00 83.06 93 ASN A N 1
ATOM 741 C CA . ASN A 1 93 ? 4.137 11.752 1.975 1.00 83.06 93 ASN A CA 1
ATOM 742 C C . ASN A 1 93 ? 4.294 13.206 2.434 1.00 83.06 93 ASN A C 1
ATOM 744 O O . ASN A 1 93 ? 3.475 13.687 3.213 1.00 83.06 93 ASN A O 1
ATOM 748 N N . THR A 1 94 ? 5.313 13.919 1.949 1.00 86.38 94 THR A N 1
ATOM 749 C CA . THR A 1 94 ? 5.503 15.337 2.294 1.00 86.38 94 THR A CA 1
ATOM 750 C C . THR A 1 94 ? 4.341 16.200 1.799 1.00 86.38 94 THR A C 1
ATOM 752 O O . THR A 1 94 ? 3.860 17.055 2.536 1.00 86.38 94 THR A O 1
ATOM 755 N N . ALA A 1 95 ? 3.848 15.954 0.583 1.00 86.12 95 ALA A N 1
ATOM 756 C CA . ALA A 1 95 ? 2.699 16.660 0.026 1.00 86.12 95 ALA A CA 1
ATOM 757 C C . ALA A 1 95 ? 1.406 16.366 0.800 1.00 86.12 95 ALA A C 1
ATOM 759 O O . ALA A 1 95 ? 0.642 17.288 1.070 1.00 86.12 95 ALA A O 1
ATOM 760 N N . ALA A 1 96 ? 1.175 15.106 1.190 1.00 84.75 96 ALA A N 1
ATOM 761 C CA . ALA A 1 96 ? 0.028 14.731 2.012 1.00 84.75 96 ALA A CA 1
ATOM 762 C C . ALA A 1 96 ? 0.048 15.471 3.353 1.00 84.75 96 ALA A C 1
ATOM 764 O O . ALA A 1 96 ? -0.953 16.078 3.712 1.00 84.75 96 ALA A O 1
ATOM 765 N N . LEU A 1 97 ? 1.201 15.490 4.035 1.00 86.69 97 LEU A N 1
ATOM 766 C CA . LEU A 1 97 ? 1.370 16.239 5.282 1.00 86.69 97 LEU A CA 1
ATOM 767 C C . LEU A 1 97 ? 1.042 17.721 5.090 1.00 86.69 97 LEU A C 1
ATOM 769 O O . LEU A 1 97 ? 0.225 18.244 5.837 1.00 86.69 97 LEU A O 1
ATOM 773 N N . TRP A 1 98 ? 1.594 18.354 4.051 1.00 88.94 98 TRP A N 1
ATOM 774 C CA . TRP A 1 98 ? 1.337 19.764 3.744 1.00 88.94 98 TRP A CA 1
ATOM 775 C C . TRP A 1 98 ? -0.146 20.070 3.477 1.00 88.94 98 TRP A C 1
ATOM 777 O O . TRP A 1 98 ? -0.621 21.138 3.844 1.00 88.94 98 TRP A O 1
ATOM 787 N N . MET A 1 99 ? -0.892 19.140 2.869 1.00 85.81 99 MET A N 1
ATOM 788 C CA . MET A 1 99 ? -2.335 19.295 2.637 1.00 85.81 99 MET A CA 1
ATOM 789 C C . MET A 1 99 ? -3.184 19.135 3.904 1.00 85.81 99 MET A C 1
ATOM 791 O O . MET A 1 99 ? -4.224 19.774 4.001 1.00 85.81 99 MET A O 1
ATOM 795 N N . THR A 1 100 ? -2.788 18.274 4.845 1.00 81.94 100 THR A N 1
ATOM 796 C CA . THR A 1 100 ? -3.493 18.107 6.135 1.00 81.94 100 THR A CA 1
ATOM 797 C C . THR A 1 100 ? -3.160 19.173 7.173 1.00 81.94 100 THR A C 1
ATOM 799 O O . THR A 1 100 ? -3.891 19.287 8.149 1.00 81.94 100 THR A O 1
ATOM 802 N N . ASP A 1 101 ? -2.065 19.913 6.993 1.00 76.31 101 ASP A N 1
ATOM 803 C CA . ASP A 1 101 ? -1.652 21.002 7.892 1.00 76.31 101 ASP A CA 1
ATOM 804 C C . ASP A 1 101 ? -2.405 22.327 7.612 1.00 76.31 101 ASP A C 1
ATOM 806 O O . ASP A 1 101 ? -2.140 23.338 8.261 1.00 76.31 101 ASP A O 1
ATOM 810 N N . PHE A 1 102 ? -3.325 22.325 6.635 1.00 53.12 102 PHE A N 1
ATOM 811 C CA . PHE A 1 102 ? -4.230 23.424 6.269 1.00 53.12 102 PHE A CA 1
ATOM 812 C C . PHE A 1 102 ? -5.627 23.215 6.868 1.00 53.12 102 PHE A C 1
ATOM 814 O O . PHE A 1 102 ? -6.226 24.225 7.306 1.00 53.12 102 PHE A O 1
#

InterPro domains:
  IPR004752 AmpG-like permease/Acetyl-coenzyme A transporter 1 [PTHR12778] (1-102)
  IPR024371 Acetyl-coenzyme A transporter 1-like [PF13000] (13-101)

Organism: NCBI:txid742174

Radius of gyration: 19.16 Å; chains: 1; bounding box: 40×37×55 Å

Foldseek 3Di:
DVQLVVLVVVLVVLVVVLVVLVVCVVVQQDPVRDHDPVSVVVNVVSVVSNVVSVVSNVVVVLVVLQVPQDPVRSVVSSVVSVVVVVVVVVVVVVVVVVVVVD